Protein AF-A0A3R7KUV3-F1 (afdb_monomer_lite)

Organism: NCBI:txid325452

InterPro domains:
  IPR002350 Kazal domain [PF00050] (61-104)
  IPR002350 Kazal domain [PS51465] (50-106)
  IPR036058 Kazal domain superfamily [SSF100895] (56-105)

pLDDT: mean 77.82, std 19.63, range [37.59, 98.62]

Sequence (117 aa):
MPAAVALSAAPVLLACSCVVDALSRDKMLEVVGTVHGRDINIHYDDLAEDREEKKCYGEFTRDIDPVCGSNGKKYTNMSMFNYRKCMIKIQEGTEIELEDMEFCKDVAMEDMEHIDE

Structure (mmCIF, N/CA/C/O backbone):
data_AF-A0A3R7KUV3-F1
#
_entry.id   AF-A0A3R7KUV3-F1
#
loop_
_atom_site.group_PDB
_atom_site.id
_atom_site.type_symbol
_atom_site.label_atom_id
_atom_site.label_alt_id
_atom_site.label_comp_id
_atom_site.label_asym_id
_atom_site.label_entity_id
_atom_site.label_seq_id
_atom_site.pdbx_PDB_ins_code
_atom_site.Cartn_x
_atom_site.Cartn_y
_atom_site.Cartn_z
_atom_site.occupancy
_atom_site.B_iso_or_equiv
_atom_site.auth_seq_id
_atom_site.auth_comp_id
_atom_site.auth_asym_id
_atom_site.auth_at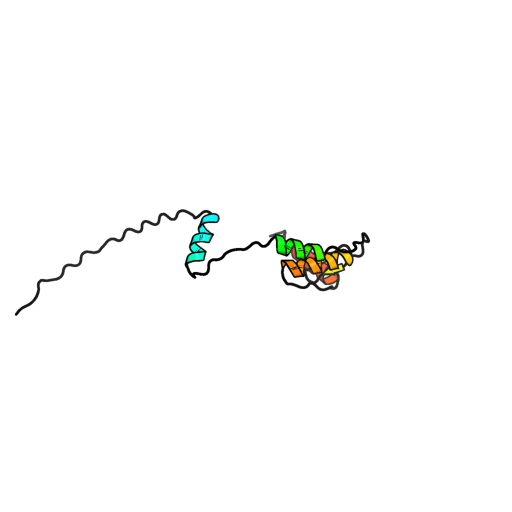om_id
_atom_site.pdbx_PDB_model_num
ATOM 1 N N . MET A 1 1 ? -88.127 6.138 11.794 1.00 37.59 1 MET A N 1
ATOM 2 C CA . MET A 1 1 ? -88.309 6.012 10.328 1.00 37.59 1 MET A CA 1
ATOM 3 C C . MET A 1 1 ? -88.674 7.392 9.789 1.00 37.59 1 MET A C 1
ATOM 5 O O . MET A 1 1 ? -89.559 7.962 10.420 1.00 37.59 1 MET A O 1
ATOM 9 N N . PRO A 1 2 ? -88.113 7.936 8.685 1.00 49.44 2 PRO A N 1
ATOM 10 C CA . PRO A 1 2 ? -86.879 7.661 7.908 1.00 49.44 2 PRO A CA 1
ATOM 11 C C . PRO A 1 2 ? -85.825 8.812 8.048 1.00 49.44 2 PRO A C 1
ATOM 13 O O . PRO A 1 2 ? -86.153 9.880 8.549 1.00 49.44 2 PRO A O 1
ATOM 16 N N . ALA A 1 3 ? -84.512 8.559 7.920 1.00 40.59 3 ALA A N 1
ATOM 17 C CA . ALA A 1 3 ? -83.630 8.730 6.736 1.00 40.59 3 ALA A CA 1
ATOM 18 C C . ALA A 1 3 ? -83.679 10.147 6.106 1.00 40.59 3 ALA A C 1
ATOM 20 O O . ALA A 1 3 ? -84.698 10.528 5.549 1.00 40.59 3 ALA A O 1
ATOM 21 N N . ALA A 1 4 ? -82.697 11.027 6.348 1.00 43.47 4 ALA A N 1
ATOM 22 C CA . ALA A 1 4 ? -81.331 11.120 5.788 1.00 43.47 4 ALA A CA 1
ATOM 23 C C . ALA A 1 4 ? -81.261 12.222 4.705 1.00 43.47 4 ALA A C 1
ATOM 25 O O . ALA A 1 4 ? -81.854 12.099 3.638 1.00 43.47 4 ALA A O 1
ATOM 26 N N . VAL A 1 5 ? -80.558 13.316 5.029 1.00 44.59 5 VAL A N 1
ATOM 27 C CA . VAL A 1 5 ? -80.347 14.507 4.185 1.00 44.59 5 VAL A CA 1
ATOM 28 C C . VAL A 1 5 ? -79.069 14.347 3.356 1.00 44.59 5 VAL A C 1
ATOM 30 O O . VAL A 1 5 ? -78.105 13.718 3.788 1.00 44.59 5 VAL A O 1
ATOM 33 N N . ALA A 1 6 ? -79.132 14.891 2.143 1.00 45.59 6 ALA A N 1
ATOM 34 C CA . ALA A 1 6 ? -78.243 14.694 1.010 1.00 45.59 6 ALA A CA 1
ATOM 35 C C . ALA A 1 6 ? -76.792 15.197 1.171 1.00 45.59 6 ALA A C 1
ATOM 37 O O . ALA A 1 6 ? -76.493 16.107 1.939 1.00 45.59 6 ALA A O 1
ATOM 38 N N . LEU A 1 7 ? -75.929 14.582 0.352 1.00 50.47 7 LEU A N 1
ATOM 39 C CA . LEU A 1 7 ? -74.517 14.871 0.091 1.00 50.47 7 LEU A CA 1
ATOM 40 C C . LEU A 1 7 ? -74.241 16.335 -0.295 1.00 50.47 7 LEU A C 1
ATOM 42 O O . LEU A 1 7 ? -74.895 16.879 -1.182 1.00 50.47 7 LEU A O 1
ATOM 46 N N . SER A 1 8 ? -73.116 16.866 0.187 1.00 46.25 8 SER A N 1
ATOM 47 C CA . SER A 1 8 ? -72.264 17.751 -0.616 1.00 46.25 8 SER A CA 1
ATOM 48 C C . SER A 1 8 ? -70.801 17.590 -0.198 1.00 46.25 8 SER A C 1
ATOM 50 O O . SER A 1 8 ? -70.434 17.914 0.931 1.00 46.25 8 SER A O 1
ATOM 52 N N . ALA A 1 9 ? -69.974 17.065 -1.102 1.00 51.38 9 ALA A N 1
ATOM 53 C CA . ALA A 1 9 ? -68.526 17.007 -0.948 1.00 51.38 9 ALA A CA 1
ATOM 54 C C . ALA A 1 9 ? -67.910 18.378 -1.275 1.00 51.38 9 ALA A C 1
ATOM 56 O O . ALA A 1 9 ? -68.248 18.971 -2.298 1.00 51.38 9 ALA A O 1
ATOM 57 N N . ALA A 1 10 ? -66.985 18.850 -0.440 1.00 51.22 10 ALA A N 1
ATOM 58 C CA . ALA A 1 10 ? -66.090 19.962 -0.757 1.00 51.22 10 ALA A CA 1
ATOM 59 C C . ALA A 1 10 ? -64.635 19.456 -0.690 1.00 51.22 10 ALA A C 1
ATOM 61 O O . ALA A 1 10 ? -64.305 18.716 0.242 1.00 51.22 10 ALA A O 1
ATOM 62 N N . PRO A 1 11 ? -63.772 19.789 -1.666 1.00 51.06 11 PRO A N 1
ATOM 63 C CA . PRO A 1 11 ? -62.433 19.226 -1.755 1.00 51.06 11 PRO A CA 1
ATOM 64 C C . PRO A 1 11 ? -61.490 19.945 -0.785 1.00 51.06 11 PRO A C 1
ATOM 66 O O . PRO A 1 11 ? -61.416 21.173 -0.761 1.00 51.06 11 PRO A O 1
ATOM 69 N N . VAL A 1 12 ? -60.745 19.176 0.006 1.00 52.53 12 VAL A N 1
ATOM 70 C CA . VAL A 1 12 ? -59.663 19.701 0.845 1.00 52.53 12 VAL A CA 1
ATOM 71 C C . VAL A 1 12 ? -58.448 19.941 -0.053 1.00 52.53 12 VAL A C 1
ATOM 73 O O . VAL A 1 12 ? -57.827 18.995 -0.533 1.00 52.53 12 VAL A O 1
ATOM 76 N N . LEU A 1 13 ? -58.119 21.210 -0.302 1.00 50.47 13 LEU A N 1
ATOM 77 C CA . LEU A 1 13 ? -56.853 21.618 -0.913 1.00 50.47 13 LEU A CA 1
ATOM 78 C C . LEU A 1 13 ? -55.729 21.420 0.112 1.00 50.47 13 LEU A C 1
ATOM 80 O O . LEU A 1 13 ? -55.565 22.221 1.031 1.00 50.47 13 LEU A O 1
ATOM 84 N N . LEU A 1 14 ? -54.966 20.337 -0.039 1.00 51.97 14 LEU A N 1
ATOM 85 C CA . LEU A 1 14 ? -53.753 20.084 0.731 1.00 51.97 14 LEU A CA 1
ATOM 86 C C . LEU A 1 14 ? -52.588 20.833 0.063 1.00 51.97 14 LEU A C 1
ATOM 88 O O . LEU A 1 14 ? -52.056 20.391 -0.954 1.00 51.97 14 LEU A O 1
ATOM 92 N N . ALA A 1 15 ? -52.223 21.999 0.595 1.00 52.03 15 ALA A N 1
ATOM 93 C CA . ALA A 1 15 ? -51.053 22.738 0.134 1.00 52.03 15 ALA A CA 1
ATOM 94 C C . ALA A 1 15 ? -49.770 22.026 0.600 1.00 52.03 15 ALA A C 1
ATOM 96 O O . ALA A 1 15 ? -49.490 21.957 1.795 1.00 52.03 15 ALA A O 1
ATOM 97 N N . CYS A 1 16 ? -48.995 21.497 -0.350 1.00 50.16 16 CYS A N 1
ATOM 98 C CA . CYS A 1 16 ? -47.634 21.014 -0.126 1.00 50.16 16 CYS A CA 1
ATOM 99 C C . CYS A 1 16 ? -46.713 22.187 0.232 1.00 50.16 16 CYS A C 1
ATOM 101 O O . CYS A 1 16 ? -46.258 22.915 -0.647 1.00 50.16 16 CYS A O 1
ATOM 103 N N . SER A 1 17 ? -46.387 22.348 1.509 1.00 49.78 17 SER A N 1
ATOM 104 C CA . SER A 1 17 ? -45.231 23.130 1.949 1.00 49.78 17 SER A CA 1
ATOM 105 C C . SER A 1 17 ? -43.979 22.249 1.923 1.00 49.78 17 SER A C 1
ATOM 107 O O . SER A 1 17 ? -43.530 21.738 2.944 1.00 49.78 17 SER A O 1
ATOM 109 N N . CYS A 1 18 ? -43.402 22.054 0.737 1.00 48.75 18 CYS A N 1
ATOM 110 C CA . CYS A 1 18 ? -42.049 21.520 0.593 1.00 48.75 18 CYS A CA 1
ATOM 111 C C . CYS A 1 18 ? -41.027 22.655 0.754 1.00 48.75 18 CYS A C 1
ATOM 113 O O . CYS A 1 18 ? -40.515 23.198 -0.220 1.00 48.75 18 CYS A O 1
ATOM 115 N N . VAL A 1 19 ? -40.709 23.008 2.001 1.00 55.97 19 VAL A N 1
ATOM 116 C CA . VAL A 1 19 ? -39.412 23.630 2.296 1.00 55.97 19 VAL A CA 1
ATOM 117 C C . VAL A 1 19 ? -38.398 22.501 2.445 1.00 55.97 19 VAL A C 1
ATOM 119 O O . VAL A 1 19 ? -38.236 21.913 3.508 1.00 55.97 19 VAL A O 1
ATOM 122 N N . VAL A 1 20 ? -37.780 22.120 1.329 1.00 57.72 20 VAL A N 1
ATOM 123 C CA . VAL A 1 20 ? -36.612 21.238 1.349 1.00 57.72 20 VAL A CA 1
ATOM 124 C C . VAL A 1 20 ? -35.396 22.094 1.677 1.00 57.72 20 VAL A C 1
ATOM 126 O O . VAL A 1 20 ? -34.736 22.630 0.792 1.00 57.72 20 VAL A O 1
ATOM 129 N N . ASP A 1 21 ? -35.110 22.260 2.966 1.00 58.22 21 ASP A N 1
ATOM 130 C CA . ASP A 1 21 ? -33.765 22.654 3.371 1.00 58.22 21 ASP A CA 1
ATOM 131 C C . ASP A 1 21 ? -32.822 21.546 2.896 1.00 58.22 21 ASP A C 1
ATOM 133 O O . ASP A 1 21 ? -32.934 20.396 3.329 1.00 58.22 21 ASP A O 1
ATOM 137 N N . ALA A 1 22 ? -31.928 21.869 1.960 1.00 54.66 22 ALA A N 1
ATOM 138 C CA . ALA A 1 22 ? -30.846 20.979 1.570 1.00 54.66 22 ALA A CA 1
ATOM 139 C C . ALA A 1 22 ? -30.030 20.674 2.833 1.00 54.66 22 ALA A C 1
ATOM 141 O O . ALA A 1 22 ? -29.281 21.520 3.325 1.00 54.66 22 ALA A O 1
ATOM 142 N N . LEU A 1 23 ? -30.258 19.496 3.416 1.00 52.44 23 LEU A N 1
ATOM 143 C CA . LEU A 1 23 ? -29.615 19.073 4.650 1.00 52.44 23 LEU A CA 1
ATOM 144 C C . LEU A 1 23 ? -28.103 19.118 4.426 1.00 52.44 23 LEU A C 1
ATOM 146 O O . LEU A 1 23 ? -27.578 18.448 3.535 1.00 52.44 23 LEU A O 1
ATOM 150 N N . SER A 1 24 ? -27.401 19.926 5.227 1.00 62.31 24 SER A N 1
ATOM 151 C CA . SER A 1 24 ? -25.948 19.832 5.325 1.00 62.31 24 SER A CA 1
ATOM 152 C C . SER A 1 24 ? -25.583 18.376 5.612 1.00 62.31 24 SER A C 1
ATOM 154 O O . SER A 1 24 ? -26.337 17.669 6.285 1.00 62.31 24 SER A O 1
ATOM 156 N N . ARG A 1 25 ? -24.443 17.918 5.083 1.00 58.50 25 ARG A N 1
ATOM 157 C CA . ARG A 1 25 ? -23.965 16.527 5.184 1.00 58.50 25 ARG A CA 1
ATOM 158 C C . ARG A 1 25 ? -24.096 15.945 6.603 1.00 58.50 25 ARG A C 1
ATOM 160 O O . ARG A 1 25 ? -24.387 14.764 6.753 1.00 58.50 25 ARG A O 1
ATOM 167 N N . ASP A 1 26 ? -23.990 16.802 7.613 1.00 58.34 26 ASP A N 1
ATOM 168 C CA . ASP A 1 26 ? -24.084 16.470 9.035 1.00 58.34 26 ASP A CA 1
ATOM 169 C C . ASP A 1 26 ? -25.508 16.096 9.508 1.00 58.34 26 ASP A C 1
ATOM 171 O O . ASP A 1 26 ? -25.652 15.327 10.451 1.00 58.34 26 ASP A O 1
ATOM 175 N N . LYS A 1 27 ? -26.575 16.573 8.849 1.00 62.72 27 LYS A N 1
ATOM 176 C CA . LYS A 1 27 ? -27.981 16.258 9.193 1.00 62.72 27 LYS A CA 1
ATOM 177 C C . LYS A 1 27 ? -28.548 15.048 8.451 1.00 62.72 27 LYS A C 1
ATOM 179 O O . LYS A 1 27 ? -29.557 14.482 8.862 1.00 62.72 27 LYS A O 1
ATOM 184 N N . MET A 1 28 ? -27.916 14.637 7.354 1.00 63.50 28 MET A N 1
ATOM 185 C CA . MET A 1 28 ? -28.320 13.432 6.624 1.00 63.50 28 MET A CA 1
ATOM 186 C C . MET A 1 28 ? -28.113 12.168 7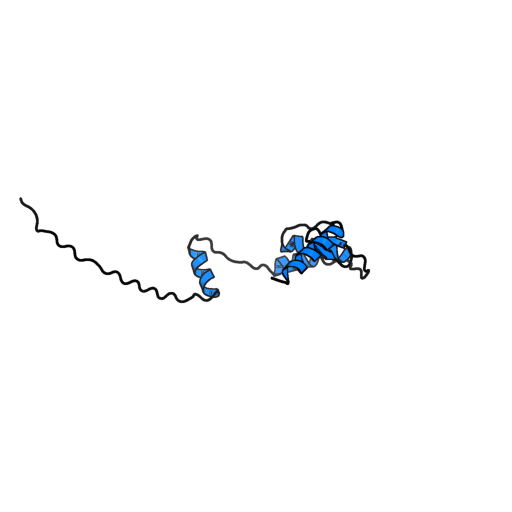.474 1.00 63.50 28 MET A C 1
ATOM 188 O O . MET A 1 28 ? -28.921 11.245 7.401 1.00 63.50 28 MET A O 1
ATOM 192 N N . LEU A 1 29 ? -27.077 12.156 8.325 1.00 63.97 29 LEU A N 1
ATOM 193 C CA . LEU A 1 29 ? -26.769 11.032 9.215 1.00 63.97 29 LEU A CA 1
ATOM 194 C C . LEU A 1 29 ? -27.915 10.728 10.204 1.00 63.97 29 LEU A C 1
ATOM 196 O O . LEU A 1 29 ? -28.204 9.566 10.476 1.00 63.97 29 LEU A O 1
ATOM 200 N N . GLU A 1 30 ? -28.603 11.765 10.693 1.00 63.50 30 GLU A N 1
ATOM 201 C CA . GLU A 1 30 ? -29.701 11.664 11.670 1.00 63.50 30 GLU A CA 1
ATOM 202 C C . GLU A 1 30 ? -30.972 11.034 11.067 1.00 63.50 30 GLU A C 1
ATOM 204 O O . GLU A 1 30 ? -31.614 10.168 11.668 1.00 63.50 30 GLU A O 1
ATOM 209 N N . VAL A 1 31 ? -31.318 11.430 9.840 1.00 65.12 31 VAL A N 1
ATOM 210 C CA . VAL A 1 31 ? -32.512 10.936 9.135 1.00 65.12 31 VAL A CA 1
ATOM 211 C C . VAL A 1 31 ? -32.325 9.490 8.667 1.00 65.12 31 VAL A C 1
ATOM 213 O O . VAL A 1 31 ? -33.263 8.698 8.697 1.00 65.12 31 VAL A O 1
ATOM 216 N N . VAL A 1 32 ? -31.114 9.109 8.253 1.00 68.12 32 VAL A N 1
ATOM 217 C CA . VAL A 1 32 ? -30.844 7.743 7.772 1.00 68.12 32 VAL A CA 1
ATOM 218 C C . VAL A 1 32 ? -30.840 6.729 8.926 1.00 68.12 32 VAL A C 1
ATOM 220 O O . VAL A 1 32 ? -31.322 5.610 8.749 1.00 68.12 32 VAL A O 1
ATOM 223 N N . GLY A 1 33 ? -30.393 7.118 10.128 1.00 63.69 33 GLY A N 1
ATOM 224 C CA . GLY A 1 33 ? -30.375 6.244 11.312 1.00 63.69 33 GLY A CA 1
ATOM 225 C C . GLY A 1 33 ? -31.758 5.877 11.875 1.00 63.69 33 GLY A C 1
ATOM 226 O O . GLY A 1 33 ? -31.890 4.897 12.607 1.00 63.69 33 GLY A O 1
ATOM 227 N N . THR A 1 34 ? -32.810 6.625 11.527 1.00 66.94 34 THR A N 1
ATOM 228 C CA . THR A 1 34 ? -34.163 6.458 12.092 1.00 66.94 34 THR A CA 1
ATOM 229 C C . THR A 1 34 ? -35.064 5.492 11.315 1.00 66.94 34 THR A C 1
ATOM 231 O O . THR A 1 34 ? -36.045 5.005 11.876 1.00 66.94 34 THR A O 1
ATOM 234 N N . VAL A 1 35 ? -34.748 5.160 10.056 1.00 67.81 35 VAL A N 1
ATOM 235 C CA . VAL A 1 35 ? -35.639 4.349 9.194 1.00 67.81 35 VAL A CA 1
ATOM 236 C C . VAL A 1 35 ? -35.525 2.843 9.467 1.00 67.81 35 VAL A C 1
ATOM 238 O O . VAL A 1 35 ? -36.495 2.107 9.297 1.00 67.81 35 VAL A O 1
ATOM 241 N N . HIS A 1 36 ? -34.401 2.384 10.016 1.00 57.91 36 HIS A N 1
ATOM 242 C CA . HIS A 1 36 ? -34.288 1.062 10.629 1.00 57.91 36 HIS A CA 1
ATOM 243 C C . HIS A 1 36 ? -33.481 1.195 11.914 1.00 57.91 36 HIS A C 1
ATOM 245 O O . HIS A 1 36 ? -32.257 1.198 11.877 1.00 57.91 36 HIS A O 1
ATOM 251 N N . GLY A 1 37 ? -34.191 1.336 13.038 1.00 59.19 37 GLY A N 1
ATOM 252 C CA . GLY A 1 37 ? -33.635 1.534 14.374 1.00 59.19 37 GLY A CA 1
ATOM 253 C C . GLY A 1 37 ? -32.587 0.496 14.770 1.00 59.19 37 GLY A C 1
ATOM 254 O O . GLY A 1 37 ? -32.874 -0.502 15.431 1.00 59.19 37 GLY A O 1
ATOM 255 N N . ARG A 1 38 ? -31.345 0.796 14.425 1.00 60.09 38 ARG A N 1
ATOM 256 C CA . ARG A 1 38 ? -30.150 0.335 15.101 1.00 60.09 38 ARG A CA 1
ATOM 257 C C . ARG A 1 38 ? -29.243 1.548 15.105 1.00 60.09 38 ARG A C 1
ATOM 259 O O . ARG A 1 38 ? -28.826 1.997 14.047 1.00 60.09 38 ARG A O 1
ATOM 266 N N . ASP A 1 39 ? -29.059 2.107 16.292 1.00 61.09 39 ASP A N 1
ATOM 267 C CA . ASP A 1 39 ? -28.117 3.182 16.568 1.00 61.09 39 ASP A CA 1
ATOM 268 C C . ASP A 1 39 ? -26.804 2.871 15.830 1.00 61.09 39 ASP A C 1
ATOM 270 O O . ASP A 1 39 ? -26.116 1.903 16.171 1.00 61.09 39 ASP A O 1
ATOM 274 N N . ILE A 1 40 ? -26.518 3.585 14.734 1.00 59.7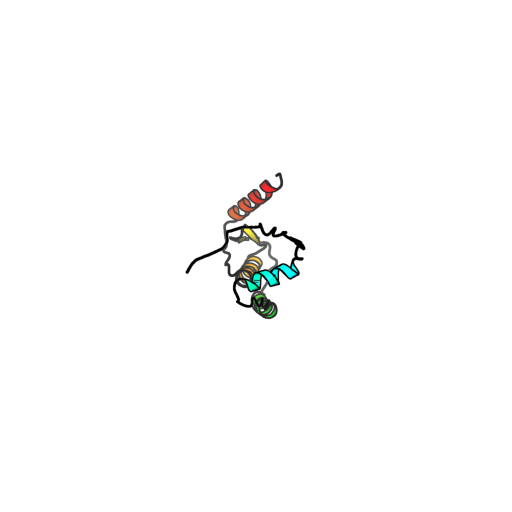8 40 ILE A N 1
ATOM 275 C CA . ILE A 1 40 ? -25.258 3.417 14.007 1.00 59.78 40 ILE A CA 1
ATOM 276 C C . ILE A 1 40 ? -24.242 4.229 14.794 1.00 59.78 40 ILE A C 1
ATOM 278 O O . ILE A 1 40 ? -23.876 5.344 14.432 1.00 59.78 40 ILE A O 1
ATOM 282 N N . ASN A 1 41 ? -23.823 3.673 15.923 1.00 60.56 41 ASN A N 1
ATOM 283 C CA . ASN A 1 41 ? -22.658 4.160 16.622 1.00 60.56 41 ASN A CA 1
ATOM 284 C C . ASN A 1 41 ? -21.445 3.780 15.767 1.00 60.56 41 ASN A C 1
ATOM 286 O O . ASN A 1 41 ? -20.970 2.642 15.811 1.00 60.56 41 ASN A O 1
ATOM 290 N N . ILE A 1 42 ? -21.013 4.712 14.914 1.00 63.22 42 ILE A N 1
ATOM 291 C CA . ILE A 1 42 ? -19.763 4.584 14.170 1.00 63.22 42 ILE A CA 1
ATOM 292 C C . ILE A 1 42 ? -18.636 4.764 15.189 1.00 63.22 42 ILE A C 1
ATOM 294 O O . ILE A 1 42 ? -18.128 5.864 15.402 1.00 63.22 42 ILE A O 1
ATOM 298 N N . HIS A 1 43 ? -18.281 3.670 15.857 1.00 60.44 43 HIS A N 1
ATOM 299 C CA . HIS A 1 43 ? -17.046 3.580 16.614 1.00 60.44 43 HIS A CA 1
ATOM 300 C C . HIS A 1 43 ? -15.892 3.538 15.613 1.00 60.44 43 HIS A C 1
ATOM 302 O O . HIS A 1 43 ? -15.522 2.480 15.111 1.00 60.44 43 HIS A O 1
ATOM 308 N N . TYR A 1 44 ? -15.344 4.713 15.312 1.00 60.91 44 TYR A N 1
ATOM 309 C CA . TYR A 1 44 ? -13.987 4.837 14.800 1.00 60.91 44 TYR A CA 1
ATOM 310 C C . TYR A 1 44 ? -13.046 4.444 15.945 1.00 60.91 44 TYR A C 1
ATOM 312 O O . TYR A 1 44 ? -12.614 5.283 16.737 1.00 60.91 44 TYR A O 1
ATOM 320 N N . ASP A 1 45 ? -12.802 3.143 16.109 1.00 65.25 45 ASP A N 1
ATOM 321 C CA . ASP A 1 45 ? -11.780 2.628 17.025 1.00 65.25 45 ASP A CA 1
ATOM 322 C C . ASP A 1 45 ? -10.389 2.814 16.391 1.00 65.25 45 ASP A C 1
ATOM 324 O O . ASP A 1 45 ? -9.597 1.876 16.290 1.00 65.25 45 ASP A O 1
ATOM 328 N N . ASP A 1 46 ? -10.072 4.052 15.997 1.00 68.69 46 ASP A N 1
ATOM 329 C CA . ASP A 1 46 ? -8.801 4.451 15.377 1.00 68.69 46 ASP A CA 1
ATOM 330 C C . ASP A 1 46 ? -7.614 3.972 16.231 1.00 68.69 46 ASP A C 1
ATOM 332 O O . ASP A 1 46 ? -6.590 3.528 15.730 1.00 68.69 46 ASP A O 1
ATOM 336 N N . LEU A 1 47 ? -7.780 3.950 17.560 1.00 73.62 47 LEU A N 1
ATOM 337 C CA . LEU A 1 47 ? -6.771 3.469 18.510 1.00 73.62 47 LEU A CA 1
ATOM 338 C C . LEU A 1 47 ? -6.515 1.952 18.447 1.00 73.62 47 LEU A C 1
ATOM 340 O O . LEU A 1 47 ? -5.438 1.496 18.854 1.00 73.62 47 LEU A O 1
ATOM 344 N N . ALA A 1 48 ? -7.511 1.163 18.042 1.00 74.44 48 ALA A N 1
ATOM 345 C CA . ALA A 1 48 ? -7.380 -0.279 17.869 1.00 74.44 48 ALA A CA 1
ATOM 346 C C . ALA A 1 48 ? -6.747 -0.596 16.512 1.00 74.44 48 ALA A C 1
ATOM 348 O O . ALA A 1 48 ? -5.800 -1.382 16.471 1.00 74.44 48 ALA A O 1
ATOM 349 N N . GLU A 1 49 ? -7.195 0.065 15.444 1.00 71.31 49 GLU A N 1
ATOM 350 C CA . GLU A 1 49 ? -6.603 -0.053 14.107 1.00 71.31 49 GLU A CA 1
ATOM 351 C C . GLU A 1 49 ? -5.129 0.386 14.121 1.00 71.31 49 GLU A C 1
ATOM 353 O O . GLU A 1 49 ? -4.251 -0.411 13.785 1.00 71.31 49 GLU A O 1
ATOM 358 N N . ASP A 1 50 ? -4.819 1.547 14.710 1.00 81.56 50 ASP A N 1
ATOM 359 C CA . ASP A 1 50 ? -3.450 2.047 14.923 1.00 81.56 50 ASP A CA 1
ATOM 360 C C . ASP A 1 50 ? -2.547 1.043 15.658 1.00 81.56 50 ASP A C 1
ATOM 362 O O . ASP A 1 50 ? -1.325 0.995 15.464 1.00 81.56 50 ASP A O 1
ATOM 366 N N . ARG A 1 51 ? -3.111 0.274 16.597 1.00 83.69 51 ARG A N 1
ATOM 367 C CA . ARG A 1 51 ? -2.357 -0.726 17.365 1.00 83.69 51 ARG A CA 1
ATOM 368 C C . ARG A 1 51 ? -2.018 -1.935 16.506 1.00 83.69 51 ARG A C 1
ATOM 370 O O . ARG A 1 51 ? -0.927 -2.486 16.661 1.00 83.69 51 ARG A O 1
ATOM 377 N N . GLU A 1 52 ? -2.940 -2.360 15.656 1.00 89.25 52 GLU A N 1
ATOM 378 C CA . GLU A 1 52 ? -2.731 -3.483 14.750 1.00 89.25 52 GLU A CA 1
ATOM 379 C C . GLU A 1 52 ? -1.766 -3.093 13.624 1.00 89.25 52 GLU A C 1
ATOM 381 O O . GLU A 1 52 ? -0.809 -3.826 13.379 1.00 89.25 52 GLU A O 1
ATOM 386 N N . GLU A 1 53 ? -1.904 -1.905 13.031 1.00 91.06 53 GLU A N 1
ATOM 387 C CA . GLU A 1 53 ? -0.990 -1.392 11.998 1.00 91.06 53 GLU A CA 1
ATOM 388 C C . GLU A 1 53 ? 0.464 -1.311 12.476 1.00 91.06 53 GLU A C 1
ATOM 390 O O . GLU A 1 53 ? 1.400 -1.645 11.745 1.00 91.06 53 GLU A O 1
ATOM 395 N N . LYS A 1 54 ? 0.683 -0.940 13.745 1.00 92.62 54 LYS A N 1
ATOM 396 C CA . LYS A 1 54 ? 2.026 -0.927 14.351 1.00 92.62 54 LYS A CA 1
ATOM 397 C C . LYS A 1 54 ? 2.723 -2.285 14.297 1.00 92.62 54 LYS A C 1
ATOM 399 O O . LYS A 1 54 ? 3.951 -2.318 14.303 1.00 92.62 54 LYS A O 1
ATOM 404 N N . LYS A 1 55 ? 1.983 -3.395 14.214 1.00 93.69 55 LYS A N 1
ATOM 405 C CA . LYS A 1 55 ? 2.555 -4.747 14.084 1.00 93.69 55 LYS A CA 1
ATOM 406 C C . LYS A 1 55 ? 3.117 -5.019 12.690 1.00 93.69 55 LYS A C 1
ATOM 408 O O . LYS A 1 55 ? 3.930 -5.926 12.548 1.00 93.69 55 LYS A O 1
ATOM 413 N N . CYS A 1 56 ? 2.718 -4.245 11.682 1.00 94.88 56 CYS A N 1
ATOM 414 C CA . CYS A 1 56 ? 3.258 -4.358 10.330 1.00 94.88 56 CYS A CA 1
ATOM 415 C C . CYS A 1 56 ? 4.659 -3.749 10.195 1.00 94.88 56 CYS A C 1
ATOM 417 O O . CYS A 1 56 ? 5.356 -4.044 9.225 1.00 94.88 56 CYS A O 1
ATOM 419 N N . TYR A 1 57 ? 5.090 -2.909 11.142 1.00 94.00 57 TYR A N 1
ATOM 420 C CA . TYR A 1 57 ? 6.441 -2.354 11.135 1.00 94.00 57 TYR A CA 1
ATOM 421 C C . TYR A 1 57 ? 7.468 -3.450 11.427 1.00 94.00 57 TYR A C 1
ATOM 423 O O . TYR A 1 57 ? 7.462 -4.062 12.494 1.00 94.00 57 TYR A O 1
ATOM 431 N N . GLY A 1 58 ? 8.369 -3.669 10.470 1.00 88.69 58 GLY A N 1
ATOM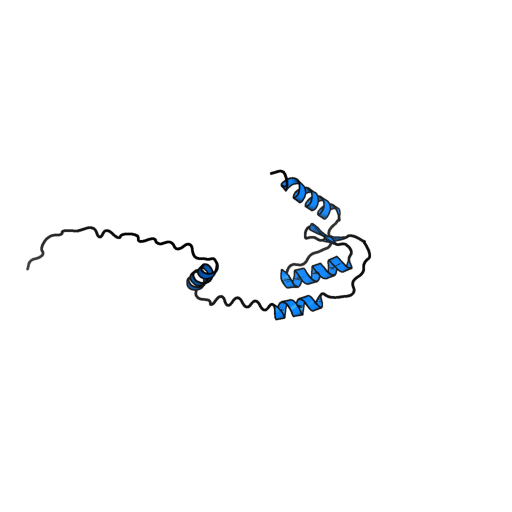 432 C CA . GLY A 1 58 ? 9.424 -4.674 10.549 1.00 88.69 58 GLY A CA 1
ATOM 433 C C . GLY A 1 58 ? 10.780 -4.128 10.114 1.00 88.69 58 GLY A C 1
ATOM 434 O O . GLY A 1 58 ? 11.036 -2.923 10.156 1.00 88.69 58 GLY A O 1
ATOM 435 N N . GLU A 1 59 ? 11.662 -5.031 9.694 1.00 92.06 59 GLU A N 1
ATOM 436 C CA . GLU A 1 59 ? 12.945 -4.653 9.107 1.00 92.06 59 GLU A CA 1
ATOM 437 C C . GLU A 1 59 ? 12.747 -4.151 7.678 1.00 92.06 59 GLU A C 1
ATOM 439 O O . GLU A 1 59 ? 12.207 -4.857 6.828 1.00 92.06 59 GLU A O 1
ATOM 444 N N . PHE A 1 60 ? 13.203 -2.924 7.419 1.00 95.69 60 PHE A N 1
ATOM 445 C CA . PHE A 1 60 ? 13.078 -2.290 6.115 1.00 95.69 60 PHE A CA 1
ATOM 446 C C . PHE A 1 60 ? 14.418 -2.186 5.408 1.00 95.69 60 PHE A C 1
ATOM 448 O O . PHE A 1 60 ? 15.400 -1.683 5.961 1.00 95.69 60 PHE A O 1
ATOM 455 N N . THR A 1 61 ? 14.425 -2.579 4.143 1.00 94.81 61 THR A N 1
ATOM 456 C CA . THR A 1 61 ? 15.582 -2.462 3.262 1.00 94.81 61 THR A CA 1
ATOM 457 C C . THR A 1 61 ? 15.393 -1.317 2.261 1.00 94.81 61 THR A C 1
ATOM 459 O O . THR A 1 61 ? 14.274 -0.881 1.972 1.00 94.81 61 THR A O 1
ATOM 462 N N . ARG A 1 62 ? 16.509 -0.762 1.773 1.00 94.75 62 ARG A N 1
ATOM 463 C CA . ARG A 1 62 ? 16.541 0.366 0.815 1.00 94.75 62 ARG A CA 1
ATOM 464 C C . ARG A 1 62 ? 17.029 -0.040 -0.577 1.00 94.75 62 ARG A C 1
ATOM 466 O O . ARG A 1 62 ? 17.334 0.825 -1.393 1.00 94.75 62 ARG A O 1
ATOM 473 N N . ASP A 1 63 ? 17.164 -1.336 -0.819 1.00 96.69 63 ASP A N 1
ATOM 474 C CA . ASP A 1 63 ? 17.414 -1.878 -2.146 1.00 96.69 63 ASP A CA 1
ATOM 475 C C . ASP A 1 63 ? 16.268 -1.519 -3.095 1.00 96.69 63 ASP A C 1
ATOM 477 O O . ASP A 1 63 ? 15.128 -1.302 -2.677 1.00 96.69 63 ASP A O 1
ATOM 481 N N . ILE A 1 64 ? 16.610 -1.419 -4.374 1.00 97.44 64 ILE A N 1
ATOM 482 C CA . ILE A 1 64 ? 15.664 -1.163 -5.452 1.00 97.44 64 ILE A CA 1
ATOM 483 C C . ILE A 1 64 ? 15.609 -2.449 -6.267 1.00 97.44 64 ILE A C 1
ATOM 485 O O . ILE A 1 64 ? 16.427 -2.654 -7.162 1.00 97.44 64 ILE A O 1
ATOM 489 N N . ASP A 1 65 ? 14.663 -3.307 -5.907 1.00 97.50 65 ASP A N 1
ATOM 490 C CA . ASP A 1 65 ? 14.362 -4.571 -6.580 1.00 97.50 65 ASP A CA 1
ATOM 491 C C . ASP A 1 65 ? 12.839 -4.677 -6.761 1.00 97.50 65 ASP A C 1
ATOM 493 O O . ASP A 1 65 ? 12.144 -5.251 -5.918 1.00 97.50 65 ASP A O 1
ATOM 497 N N . PRO A 1 66 ? 12.278 -3.996 -7.780 1.00 98.00 66 PRO A N 1
ATOM 498 C CA . PRO A 1 66 ? 10.845 -3.758 -7.845 1.00 98.00 66 PRO A CA 1
ATOM 499 C C . PRO A 1 66 ? 10.021 -5.035 -8.010 1.00 98.00 66 PRO A C 1
ATOM 501 O O . PRO A 1 66 ? 10.340 -5.888 -8.834 1.00 98.00 66 PRO A O 1
ATOM 504 N N . VAL A 1 67 ? 8.897 -5.103 -7.298 1.00 98.38 67 VAL A N 1
ATOM 505 C CA . VAL A 1 67 ? 7.931 -6.209 -7.386 1.00 98.38 67 VAL A CA 1
ATOM 506 C C . VAL A 1 67 ? 6.533 -5.696 -7.725 1.00 98.38 67 VAL A C 1
ATOM 508 O O . VAL A 1 67 ? 6.187 -4.559 -7.391 1.00 98.38 67 VAL A O 1
ATOM 511 N N . CYS A 1 68 ? 5.727 -6.529 -8.382 1.00 98.62 68 CYS A N 1
ATOM 512 C CA . CYS A 1 68 ? 4.338 -6.232 -8.725 1.00 98.62 68 CYS A CA 1
ATOM 513 C C . CYS A 1 68 ? 3.388 -6.934 -7.750 1.00 98.62 68 CYS A C 1
ATOM 515 O O . CYS A 1 68 ? 3.571 -8.111 -7.440 1.00 98.62 68 CYS A O 1
ATOM 517 N N . GLY A 1 69 ? 2.399 -6.198 -7.240 1.00 98.31 69 GLY A N 1
ATOM 518 C CA . GLY A 1 69 ? 1.316 -6.758 -6.439 1.00 98.31 69 GLY A CA 1
ATOM 519 C C . GLY A 1 69 ? 0.041 -6.960 -7.253 1.00 98.31 69 GLY A C 1
ATOM 520 O O . GLY A 1 69 ? -0.226 -6.213 -8.194 1.00 98.31 69 GLY A O 1
ATOM 521 N N . SER A 1 70 ? -0.801 -7.898 -6.824 1.00 98.12 70 SER A N 1
ATOM 522 C CA . SER A 1 70 ? -2.112 -8.190 -7.429 1.00 98.12 70 SER A CA 1
ATOM 523 C C . SER A 1 70 ? -3.114 -7.034 -7.385 1.00 98.12 70 SER A C 1
ATOM 525 O O . SER A 1 70 ? -4.140 -7.065 -8.054 1.00 98.12 70 SER A O 1
ATOM 527 N N . ASN A 1 71 ? -2.799 -5.967 -6.652 1.00 96.75 71 ASN A N 1
ATOM 528 C CA . ASN A 1 71 ? -3.529 -4.702 -6.673 1.00 96.75 71 ASN A CA 1
ATOM 529 C C . ASN A 1 71 ? -3.062 -3.731 -7.776 1.00 96.75 71 ASN A C 1
ATOM 531 O O . ASN A 1 71 ? -3.361 -2.540 -7.701 1.00 96.75 71 ASN A O 1
ATOM 535 N N . GLY A 1 72 ? -2.262 -4.201 -8.736 1.00 97.00 72 GLY A N 1
ATOM 536 C CA . GLY A 1 72 ? -1.761 -3.417 -9.868 1.00 97.00 72 GLY A CA 1
ATOM 537 C C . GLY A 1 72 ? -0.649 -2.430 -9.508 1.00 97.00 72 GLY A C 1
ATOM 538 O O . GLY A 1 72 ? -0.190 -1.669 -10.360 1.00 97.00 72 GLY A O 1
ATOM 539 N N . LYS A 1 73 ? -0.179 -2.418 -8.252 1.00 96.94 73 LYS A N 1
ATOM 540 C CA . LYS A 1 73 ? 0.853 -1.484 -7.784 1.00 96.94 73 LYS A CA 1
ATOM 541 C C . LYS A 1 73 ? 2.241 -2.112 -7.822 1.00 96.94 73 LYS A C 1
ATOM 543 O O . LYS A 1 73 ? 2.451 -3.251 -7.409 1.00 96.94 73 LYS A O 1
ATOM 548 N N . LYS A 1 74 ? 3.218 -1.308 -8.248 1.00 97.94 74 LYS A N 1
ATOM 549 C CA . LYS A 1 74 ? 4.648 -1.629 -8.152 1.00 97.94 74 LYS A CA 1
ATOM 550 C C . LYS A 1 74 ? 5.191 -1.161 -6.804 1.00 97.94 74 LYS A C 1
ATOM 552 O O . LYS A 1 74 ? 4.970 -0.017 -6.404 1.00 97.94 74 LYS A O 1
ATOM 557 N N . TYR A 1 75 ? 5.938 -2.023 -6.131 1.00 97.94 75 TYR A N 1
ATOM 558 C CA . TYR A 1 75 ? 6.609 -1.736 -4.865 1.00 97.94 75 TYR A CA 1
ATOM 559 C C . TYR A 1 75 ? 8.118 -1.712 -5.075 1.00 97.94 75 TYR A C 1
ATOM 561 O O . TYR A 1 75 ? 8.644 -2.508 -5.844 1.00 97.94 75 TYR A O 1
ATOM 569 N N . THR A 1 76 ? 8.820 -0.811 -4.385 1.00 98.06 76 THR A N 1
ATOM 570 C CA . THR A 1 76 ? 10.267 -0.588 -4.573 1.00 98.06 76 THR A CA 1
ATOM 571 C C . THR A 1 76 ? 11.117 -1.828 -4.301 1.00 98.06 76 THR A C 1
ATOM 573 O O . THR A 1 76 ? 12.156 -1.997 -4.931 1.00 98.06 76 THR A O 1
ATOM 576 N N . ASN A 1 77 ? 10.687 -2.655 -3.346 1.00 97.44 77 ASN A N 1
ATOM 577 C CA . ASN A 1 77 ? 11.315 -3.918 -2.979 1.00 97.44 77 ASN A CA 1
ATOM 578 C C . ASN A 1 77 ? 10.326 -4.838 -2.248 1.00 97.44 77 ASN A C 1
ATOM 580 O O . ASN A 1 77 ? 9.225 -4.423 -1.863 1.00 97.44 77 ASN A O 1
ATOM 584 N N . MET A 1 78 ? 10.750 -6.082 -2.013 1.00 97.50 78 MET A N 1
ATOM 585 C CA . MET A 1 78 ? 9.973 -7.098 -1.295 1.00 97.50 78 MET A CA 1
ATOM 586 C C . MET A 1 78 ? 9.586 -6.663 0.127 1.00 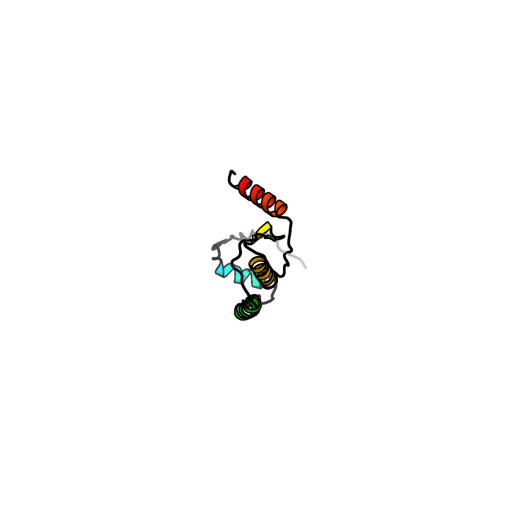97.50 78 MET A C 1
ATOM 588 O O . MET A 1 78 ? 8.480 -6.932 0.591 1.00 97.50 78 MET A O 1
ATOM 592 N N . SER A 1 79 ? 10.475 -5.952 0.824 1.00 97.19 79 SER A N 1
ATOM 593 C CA . SER A 1 79 ? 10.205 -5.428 2.167 1.00 97.19 79 SER A CA 1
ATOM 594 C C . SER A 1 79 ? 9.021 -4.445 2.155 1.00 97.19 79 SER A C 1
ATOM 596 O O . SER A 1 79 ? 8.113 -4.544 2.981 1.00 97.19 79 SER A O 1
ATOM 598 N N . MET A 1 80 ? 8.980 -3.526 1.184 1.00 97.56 80 MET A N 1
ATOM 599 C CA . MET A 1 80 ? 7.852 -2.607 0.998 1.00 97.56 80 MET A CA 1
ATOM 600 C C . MET A 1 80 ? 6.566 -3.319 0.597 1.00 97.56 80 MET A C 1
ATOM 602 O O . MET A 1 80 ? 5.499 -2.941 1.085 1.00 97.56 80 MET A O 1
ATOM 606 N N . PHE A 1 81 ? 6.653 -4.345 -0.250 1.00 97.88 81 PHE A N 1
ATOM 607 C CA . PHE A 1 81 ? 5.499 -5.174 -0.588 1.00 97.88 81 PHE A CA 1
ATOM 608 C C . PHE A 1 81 ? 4.916 -5.849 0.658 1.00 97.88 81 PHE A C 1
ATOM 610 O O . PHE A 1 81 ? 3.729 -5.696 0.928 1.00 97.88 81 PHE A O 1
ATOM 617 N N . ASN A 1 82 ? 5.743 -6.506 1.474 1.00 96.94 82 ASN A N 1
ATOM 618 C CA . ASN A 1 82 ? 5.292 -7.201 2.685 1.00 96.94 82 ASN A CA 1
ATOM 619 C C . ASN A 1 82 ? 4.654 -6.258 3.708 1.00 96.94 82 ASN A C 1
ATOM 621 O O . ASN A 1 82 ? 3.610 -6.573 4.282 1.00 96.94 82 ASN A O 1
ATOM 625 N N . TYR A 1 83 ? 5.245 -5.079 3.900 1.00 97.06 83 TYR A N 1
ATOM 626 C CA . TYR A 1 83 ? 4.663 -4.038 4.742 1.00 97.06 83 TYR A CA 1
ATOM 627 C C . TYR A 1 83 ? 3.268 -3.646 4.263 1.00 97.06 83 TYR A C 1
ATOM 629 O O . TYR A 1 83 ? 2.310 -3.650 5.031 1.00 97.06 83 TYR A O 1
ATOM 637 N N . ARG A 1 84 ? 3.134 -3.357 2.967 1.00 97.44 84 ARG A N 1
ATOM 638 C CA . ARG A 1 84 ? 1.862 -2.935 2.377 1.00 97.44 84 ARG A CA 1
ATOM 639 C C . ARG A 1 84 ? 0.833 -4.057 2.366 1.00 97.44 84 ARG A C 1
ATOM 641 O O . ARG A 1 84 ? -0.323 -3.785 2.660 1.00 97.44 84 ARG A O 1
ATOM 648 N N . LYS A 1 85 ? 1.253 -5.299 2.133 1.00 97.56 85 LYS A N 1
ATOM 649 C CA . LYS A 1 85 ? 0.415 -6.494 2.260 1.00 97.56 85 LYS A CA 1
ATOM 650 C C . LYS A 1 85 ? -0.181 -6.622 3.664 1.00 97.56 85 LYS A C 1
ATOM 652 O O . LYS A 1 85 ? -1.372 -6.881 3.792 1.00 97.56 85 LYS A O 1
ATOM 657 N N . CYS A 1 86 ? 0.619 -6.399 4.706 1.00 97.31 86 CYS A N 1
ATOM 658 C CA . CYS A 1 86 ? 0.143 -6.405 6.090 1.00 97.31 86 CYS A CA 1
ATOM 659 C C . CYS A 1 86 ? -0.852 -5.266 6.367 1.00 97.31 86 CYS A C 1
ATOM 661 O O . CYS A 1 86 ? -1.927 -5.521 6.902 1.00 97.31 86 CYS A O 1
ATOM 663 N N . MET A 1 87 ? -0.529 -4.036 5.953 1.00 96.00 87 MET A N 1
ATOM 664 C CA . MET A 1 87 ? -1.397 -2.870 6.169 1.00 96.00 87 MET A CA 1
ATOM 665 C C . MET A 1 87 ? -2.761 -3.039 5.489 1.00 96.00 87 MET A C 1
ATOM 667 O O . MET A 1 87 ? -3.788 -2.857 6.130 1.00 96.00 87 MET A O 1
ATOM 671 N N . ILE A 1 88 ? -2.779 -3.467 4.222 1.00 96.00 88 ILE A N 1
ATOM 672 C CA . ILE A 1 88 ? -4.016 -3.696 3.458 1.00 96.00 88 ILE A CA 1
ATOM 673 C C . ILE A 1 88 ? -4.879 -4.775 4.123 1.00 96.00 88 ILE A C 1
ATOM 675 O O . ILE A 1 88 ? -6.092 -4.622 4.233 1.00 96.00 88 ILE A O 1
ATOM 679 N N . LYS A 1 89 ? -4.263 -5.832 4.660 1.00 95.81 89 LYS A N 1
ATOM 680 C CA . LYS A 1 89 ? -4.991 -6.877 5.387 1.00 95.81 89 LYS A CA 1
ATOM 681 C C . LYS A 1 89 ? -5.703 -6.360 6.637 1.00 95.81 89 LYS A C 1
ATOM 683 O O . LYS A 1 89 ? -6.756 -6.887 6.980 1.00 95.81 89 LYS A O 1
ATOM 688 N N . ILE A 1 90 ? -5.136 -5.364 7.314 1.00 93.25 90 ILE A N 1
ATOM 689 C CA . ILE A 1 90 ? -5.725 -4.756 8.515 1.00 93.25 90 ILE A CA 1
ATOM 690 C C . ILE A 1 90 ? -6.807 -3.740 8.135 1.00 93.25 90 ILE A C 1
ATOM 692 O O . ILE A 1 90 ? -7.904 -3.814 8.678 1.00 93.25 90 ILE A O 1
ATOM 696 N N . GLN A 1 91 ? -6.513 -2.851 7.183 1.00 91.00 91 GLN A N 1
ATOM 697 C CA . GLN A 1 91 ? -7.386 -1.736 6.792 1.00 91.00 91 GLN A CA 1
ATOM 698 C C . GLN A 1 91 ? -8.576 -2.184 5.930 1.00 91.00 91 GLN A C 1
ATOM 700 O O . GLN A 1 91 ? -9.700 -1.721 6.097 1.00 91.00 91 GLN A O 1
ATOM 705 N N . GLU A 1 92 ? -8.335 -3.094 4.985 1.00 93.06 92 GLU A N 1
ATOM 706 C CA . GLU A 1 92 ? -9.308 -3.474 3.954 1.00 93.06 92 GLU A CA 1
ATOM 707 C C . GLU A 1 92 ? -9.792 -4.924 4.100 1.00 93.06 92 GLU A C 1
ATOM 709 O O . GLU A 1 92 ? -10.754 -5.329 3.447 1.00 93.06 92 GLU A O 1
ATOM 714 N N . GLY A 1 93 ? -9.133 -5.738 4.934 1.00 93.81 93 GLY A N 1
ATOM 715 C CA . GLY A 1 93 ? -9.443 -7.165 5.068 1.00 93.81 93 GLY A CA 1
ATOM 716 C C . GLY A 1 93 ? -9.109 -7.992 3.821 1.00 93.81 93 GLY A C 1
ATOM 717 O O . GLY A 1 93 ? -9.515 -9.152 3.728 1.00 93.81 93 GLY A O 1
ATOM 718 N N . THR A 1 94 ? -8.383 -7.416 2.861 1.00 94.25 94 THR A N 1
ATOM 719 C CA . THR A 1 94 ? -7.980 -8.055 1.605 1.00 94.25 94 THR A CA 1
ATOM 720 C C . THR A 1 94 ? -6.517 -8.488 1.662 1.00 94.25 94 THR A C 1
ATOM 722 O O . THR A 1 94 ? -5.712 -7.968 2.435 1.00 94.25 94 THR A O 1
ATOM 725 N N . GLU A 1 95 ? -6.153 -9.487 0.860 1.00 95.25 95 GLU A N 1
ATOM 726 C CA . GLU A 1 95 ? -4.776 -9.965 0.773 1.00 95.25 95 GLU A CA 1
ATOM 727 C C . GLU A 1 95 ? -4.255 -9.789 -0.650 1.00 95.25 95 GLU A C 1
ATOM 729 O O . GLU A 1 95 ? -4.888 -10.226 -1.607 1.00 95.25 95 GLU A O 1
ATOM 734 N N . ILE A 1 96 ? -3.099 -9.136 -0.775 1.00 97.56 96 ILE A N 1
ATOM 735 C CA . ILE A 1 96 ? -2.405 -8.991 -2.054 1.00 97.56 96 ILE A CA 1
ATOM 736 C C . ILE A 1 96 ? -1.341 -10.077 -2.213 1.00 97.56 96 ILE A C 1
ATOM 738 O O . ILE A 1 96 ? -0.688 -10.504 -1.249 1.00 97.56 96 ILE A O 1
ATOM 742 N N . GLU A 1 97 ? -1.151 -10.506 -3.449 1.00 98.12 97 GLU A N 1
ATOM 743 C CA . GLU A 1 97 ? -0.177 -11.514 -3.853 1.00 98.12 97 GLU A CA 1
ATOM 744 C C . GLU A 1 97 ? 0.822 -10.908 -4.834 1.00 98.12 97 GLU A C 1
ATOM 746 O O . GLU A 1 97 ? 0.651 -9.776 -5.289 1.00 98.12 97 GLU A O 1
ATOM 751 N N . LEU A 1 98 ? 1.917 -11.624 -5.077 1.00 98.44 98 LEU A N 1
ATOM 752 C CA . LEU A 1 98 ? 2.883 -11.219 -6.088 1.00 98.44 98 LEU A CA 1
ATOM 753 C C . LEU A 1 98 ? 2.337 -11.607 -7.454 1.00 98.44 98 LEU A C 1
ATOM 755 O O . LEU A 1 98 ? 1.964 -12.759 -7.656 1.00 98.44 98 LEU A O 1
ATOM 759 N N . GLU A 1 99 ? 2.363 -10.658 -8.374 1.00 98.50 99 GLU A N 1
ATOM 760 C CA . GLU A 1 99 ? 2.034 -10.882 -9.777 1.00 98.50 99 GLU A CA 1
ATOM 761 C C . GLU A 1 99 ? 3.260 -10.649 -10.655 1.00 98.50 99 GLU A C 1
ATOM 763 O O . GLU A 1 99 ? 4.279 -10.098 -10.217 1.00 98.50 99 GLU A O 1
ATOM 768 N N . ASP A 1 100 ? 3.159 -11.061 -11.917 1.00 98.06 100 ASP A N 1
ATOM 769 C CA . ASP A 1 100 ? 4.187 -10.741 -12.899 1.00 98.06 100 ASP A CA 1
ATOM 770 C C . ASP A 1 100 ? 4.249 -9.226 -13.162 1.00 98.06 100 ASP A C 1
ATOM 772 O O . ASP A 1 100 ? 3.245 -8.512 -13.149 1.00 98.06 100 ASP A O 1
ATOM 776 N N . MET A 1 101 ? 5.447 -8.710 -13.434 1.00 97.50 101 MET A N 1
ATOM 777 C CA . MET A 1 101 ? 5.636 -7.294 -13.752 1.00 97.50 101 MET A CA 1
ATOM 778 C C . MET A 1 101 ? 4.909 -6.855 -15.031 1.00 97.50 101 MET A C 1
ATOM 780 O O . MET A 1 101 ? 4.699 -5.651 -15.195 1.00 97.50 101 MET A O 1
ATOM 784 N N . GLU A 1 102 ? 4.561 -7.776 -15.931 1.00 97.44 102 GLU A N 1
ATOM 785 C CA . GLU A 1 102 ? 3.693 -7.543 -17.091 1.00 97.44 102 GLU A CA 1
ATOM 786 C C . GLU A 1 102 ? 2.308 -7.045 -16.664 1.00 97.44 102 GLU A C 1
ATOM 788 O O . GLU A 1 102 ? 1.901 -5.981 -17.121 1.00 97.44 102 GLU A O 1
ATOM 793 N N . PHE A 1 103 ? 1.679 -7.667 -15.662 1.00 97.94 103 PHE A N 1
ATOM 794 C CA . PHE A 1 103 ? 0.381 -7.225 -15.137 1.00 97.94 103 PHE A CA 1
ATOM 795 C C . PHE A 1 103 ? 0.406 -5.755 -14.690 1.00 97.94 103 PHE A C 1
ATOM 797 O O . PHE A 1 103 ? -0.403 -4.942 -15.128 1.00 97.94 103 PHE A O 1
ATOM 804 N N . CYS A 1 104 ? 1.397 -5.356 -13.884 1.00 97.81 104 CYS A N 1
ATOM 805 C CA . CYS A 1 104 ? 1.518 -3.957 -13.459 1.00 97.81 104 CYS A CA 1
ATOM 806 C C . CYS A 1 104 ? 1.960 -2.995 -14.584 1.00 97.81 104 CYS A C 1
ATOM 808 O O . CYS A 1 104 ? 2.008 -1.780 -14.368 1.00 97.81 104 CYS A O 1
ATOM 810 N N . LYS A 1 105 ? 2.413 -3.478 -15.747 1.00 96.44 105 LYS A N 1
ATOM 811 C CA . LYS A 1 105 ? 2.619 -2.622 -16.928 1.00 96.44 105 LYS A CA 1
ATOM 812 C C . LYS A 1 105 ? 1.297 -2.407 -17.648 1.00 96.44 105 LYS A C 1
ATOM 814 O O . LYS A 1 105 ? 1.037 -1.265 -18.001 1.00 96.44 105 LYS A O 1
ATOM 819 N N . ASP A 1 106 ? 0.485 -3.446 -17.781 1.00 96.06 106 ASP A N 1
ATOM 820 C CA . ASP A 1 106 ? -0.829 -3.379 -18.421 1.00 96.06 106 ASP A CA 1
ATOM 821 C C . ASP A 1 106 ? -1.762 -2.436 -17.663 1.00 96.06 106 ASP A C 1
ATOM 823 O O . ASP A 1 106 ? -2.233 -1.464 -18.246 1.00 96.06 106 ASP A O 1
ATOM 827 N N . VAL A 1 107 ? -1.880 -2.602 -16.340 1.00 95.69 107 VAL A N 1
ATOM 828 C CA . VAL A 1 107 ? -2.652 -1.683 -15.479 1.00 95.69 107 VAL A CA 1
ATOM 829 C C . VAL A 1 107 ? -2.182 -0.231 -15.641 1.00 95.69 107 VAL A C 1
ATOM 831 O O . VAL A 1 107 ? -2.984 0.690 -15.742 1.00 95.69 107 VAL A O 1
ATOM 834 N N . ALA A 1 108 ? -0.867 -0.006 -15.721 1.00 92.88 108 ALA A N 1
ATOM 835 C CA . ALA A 1 108 ? -0.328 1.342 -15.888 1.00 92.88 108 ALA A CA 1
ATOM 836 C C . ALA A 1 108 ? -0.604 1.942 -17.279 1.00 92.88 108 ALA A C 1
ATOM 838 O O . ALA A 1 108 ? -0.623 3.164 -17.403 1.00 92.88 108 ALA A O 1
ATOM 839 N N . MET A 1 109 ? -0.766 1.117 -18.318 1.00 90.38 109 MET A N 1
ATOM 840 C CA . MET A 1 109 ? -1.166 1.579 -19.650 1.00 90.38 109 MET A CA 1
ATOM 841 C C . MET A 1 109 ? -2.652 1.936 -19.676 1.00 90.38 109 MET A C 1
ATOM 843 O O . MET A 1 109 ? -2.996 2.996 -20.192 1.00 90.38 109 MET A O 1
ATOM 847 N N . GLU A 1 110 ? -3.501 1.106 -19.063 1.00 88.00 110 GLU A N 1
ATOM 848 C CA . GLU A 1 110 ? -4.938 1.373 -18.927 1.00 88.00 110 GLU A CA 1
ATOM 849 C C . GLU A 1 110 ? -5.187 2.702 -18.197 1.00 88.00 110 GLU A C 1
ATOM 851 O O . GLU A 1 110 ? -5.942 3.539 -18.686 1.00 88.00 110 GLU A O 1
ATOM 856 N N . ASP A 1 111 ? -4.490 2.967 -17.087 1.00 85.44 111 ASP A N 1
ATOM 857 C CA . ASP A 1 111 ? -4.626 4.227 -16.338 1.00 85.44 111 ASP A CA 1
ATOM 858 C C . ASP A 1 111 ? -4.244 5.473 -17.166 1.00 85.44 111 ASP A C 1
ATOM 860 O O . ASP A 1 111 ? -4.788 6.557 -16.947 1.00 85.44 111 ASP A O 1
ATOM 864 N N . MET A 1 112 ? -3.303 5.348 -18.109 1.00 79.31 112 MET A N 1
ATOM 865 C CA . MET A 1 112 ? -2.873 6.463 -18.965 1.00 79.31 112 MET A CA 1
ATOM 866 C C . MET A 1 112 ? -3.845 6.739 -20.114 1.00 79.31 112 MET A C 1
ATOM 868 O O . MET A 1 112 ? -3.975 7.893 -20.516 1.00 79.31 112 MET A O 1
ATOM 872 N N . GLU A 1 113 ? -4.532 5.717 -20.627 1.00 75.00 113 GLU A N 1
ATOM 873 C CA . GLU A 1 113 ? -5.510 5.856 -21.716 1.00 75.00 113 GLU A CA 1
ATOM 874 C C . GLU A 1 113 ? -6.718 6.721 -21.307 1.00 75.00 113 GLU A C 1
ATOM 876 O O . GLU A 1 113 ? -7.309 7.398 -22.142 1.00 75.00 113 GLU A O 1
ATOM 881 N N . HIS A 1 114 ? -7.025 6.800 -20.009 1.00 64.88 114 HIS A N 1
ATOM 882 C CA . HIS A 1 114 ? -8.161 7.563 -19.476 1.00 64.88 114 HIS A CA 1
ATOM 883 C C . HIS A 1 114 ? -7.870 9.055 -19.209 1.00 64.88 114 HIS A C 1
ATOM 885 O O . HIS A 1 114 ? -8.698 9.742 -18.613 1.00 64.88 114 HIS A O 1
ATOM 891 N N . ILE A 1 115 ? -6.700 9.579 -19.596 1.00 62.44 115 ILE A N 1
ATOM 892 C CA .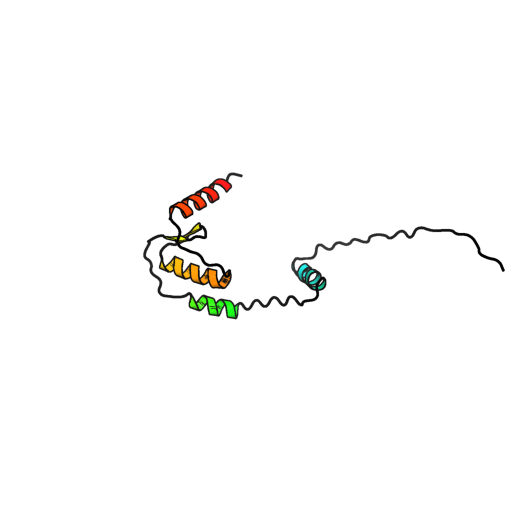 ILE A 1 115 ? -6.344 10.998 -19.383 1.00 62.44 115 ILE A CA 1
ATOM 893 C C . ILE A 1 115 ? -6.841 11.895 -20.536 1.00 62.44 115 ILE A C 1
ATOM 895 O O . ILE A 1 115 ? -6.947 13.111 -20.365 1.00 62.44 115 ILE A O 1
ATOM 899 N N . ASP A 1 116 ? -7.201 11.304 -21.677 1.00 59.03 116 ASP A N 1
ATOM 900 C CA . ASP A 1 116 ? -7.533 12.026 -22.910 1.00 59.03 116 ASP A CA 1
ATOM 901 C C . ASP A 1 116 ? -9.056 12.149 -23.195 1.00 59.03 116 ASP A C 1
ATOM 903 O O . ASP A 1 116 ? -9.428 12.626 -24.272 1.00 59.03 116 ASP A O 1
ATOM 907 N N . GLU A 1 117 ? -9.937 11.769 -22.250 1.00 54.12 117 GLU A N 1
ATOM 908 C CA . GLU A 1 117 ? -11.417 11.886 -22.341 1.00 54.12 117 GLU A CA 1
ATOM 909 C C . GLU A 1 117 ? -12.033 13.020 -21.496 1.00 54.12 117 GLU A C 1
ATOM 911 O O . GLU A 1 117 ? -11.635 13.216 -20.323 1.00 54.12 117 GLU A O 1
#

Foldseek 3Di:
DDDDDDDDDDDDDDDDPPPPPPDDPVVVVVVVCPVDPDPPPPPPCVVVLVVQLVVLDDDDDPAQDWFAKPVLDIDRDPNRVSSVQSNCCSPPVDGIDTDDVVSNVVVVVVVVVVPPD

Radius of gyration: 29.89 Å; chains: 1; bounding box: 106×35×41 Å

Secondary structure (DSSP, 8-state):
----PPP-----------------HHHHHHHHHHTTT--------HHHHHHHHGGG----------EEETTS-EESSHHHHHHHHHHHHHHTS----EE-TTHHHHHHHHHHHTT--